Protein AF-A0A5A9NXR6-F1 (afdb_monomer)

Organism: NCBI:txid1572043

Sequence (103 aa):
MKTLTVLSVCALLSVCMSMNLSFGLDVDSKRFSGTPANHVLLKRDVAARLLRRRRAGANAADLSPQQLESLREVCEVNLGCEHMAESAGIIAAYTAYYGPIPY

Foldseek 3Di:
DVVVVVVVVVVVVVVVVVVCVVVVPPPPPDDDPDDPPPPPPDPPVVVVVVVVVVVPADDPVNDDPVLLVVLVVVQVVPPQLNVCCVPVNSSVSSCVPPNGRPD

InterPro domains:
  IPR000294 Gamma-carboxyglutamic acid-rich (GLA) domain [PS00011] (69-94)
  IPR000294 Gamma-carboxyglutamic acid-rich (GLA) domain [PS50998] (53-99)
  IPR035972 Gamma-carboxyglutamic acid-rich (GLA) domain superfamily [SSF57630] (66-100)
  IPR039176 Osteocalcin [PTHR14235] (6-103)
  IPR058704 Osteocalcin-like, C-terminal domain [PF25890] (67-102)

Mean predicted aligned error: 17.56 Å

Nearest PDB structures (foldseek):
  1vzm-assembly1_A  TM=9.939E-01  e=7.712E-04  Argyrosomus regius
  1vzm-assembly3_C  TM=1.005E+00  e=1.651E-03  Argyrosomus regius

pLDDT: mean 74.87, std 18.32, range [31.86, 96.44]

Radius of gyration: 20.39 Å; Cα contacts (8 Å, |Δi|>4): 45; chains: 1; bounding box: 37×36×60 Å

Structure (mmCIF, N/CA/C/O backbone):
data_AF-A0A5A9NXR6-F1
#
_entry.id   AF-A0A5A9NXR6-F1
#
loop_
_atom_site.group_PDB
_atom_site.id
_atom_site.type_symbol
_atom_site.label_atom_id
_atom_site.label_alt_id
_atom_site.label_comp_id
_atom_site.label_asym_id
_atom_site.label_entity_id
_atom_site.label_seq_id
_atom_site.pdbx_PDB_ins_code
_atom_site.Cartn_x
_atom_site.Cartn_y
_atom_site.Cartn_z
_atom_site.occupancy
_atom_site.B_iso_or_equiv
_atom_site.auth_seq_id
_atom_site.auth_comp_id
_atom_site.auth_asym_id
_atom_site.auth_atom_id
_atom_site.pdbx_PDB_model_num
ATOM 1 N N . MET A 1 1 ? 19.342 18.710 29.148 1.00 55.19 1 MET A N 1
ATOM 2 C CA . MET A 1 1 ? 18.250 17.924 28.520 1.00 55.19 1 MET A CA 1
ATOM 3 C C . MET A 1 1 ? 17.823 18.506 27.166 1.00 55.19 1 MET A C 1
ATOM 5 O O . MET A 1 1 ? 17.758 17.757 26.209 1.00 55.19 1 MET A O 1
ATOM 9 N N . LYS A 1 2 ? 17.599 19.826 27.044 1.00 63.53 2 LYS A N 1
ATOM 10 C CA . LYS A 1 2 ? 17.115 20.494 25.808 1.00 63.53 2 LYS A CA 1
ATOM 11 C C . LYS A 1 2 ? 18.130 20.546 24.649 1.00 63.53 2 LYS A C 1
ATOM 13 O O . LYS A 1 2 ? 17.751 20.687 23.497 1.00 63.53 2 LYS A O 1
ATOM 18 N N . THR A 1 3 ? 19.425 20.448 24.946 1.00 71.19 3 THR A N 1
ATOM 19 C CA . THR A 1 3 ? 20.498 20.444 23.936 1.00 71.19 3 THR A CA 1
ATOM 20 C C . THR A 1 3 ? 20.625 19.092 23.232 1.00 71.19 3 THR A C 1
ATOM 22 O O . THR A 1 3 ? 20.919 19.044 22.044 1.00 71.19 3 THR A O 1
ATOM 25 N N . LEU A 1 4 ? 20.329 17.995 23.936 1.00 71.88 4 LEU A N 1
ATOM 26 C CA . LEU A 1 4 ? 20.376 16.637 23.386 1.00 71.88 4 LEU A CA 1
ATOM 27 C C . LEU A 1 4 ? 19.254 16.397 22.368 1.00 71.88 4 LEU A C 1
ATOM 29 O O . LEU A 1 4 ? 19.475 15.752 21.348 1.00 71.88 4 LEU A O 1
ATOM 33 N N . THR A 1 5 ? 18.073 16.976 22.602 1.00 74.81 5 THR A N 1
ATOM 34 C CA . THR A 1 5 ? 16.941 16.888 21.669 1.00 74.81 5 THR A CA 1
ATOM 35 C C . THR A 1 5 ? 17.226 17.628 20.363 1.00 74.81 5 THR A C 1
ATOM 37 O O . THR A 1 5 ? 16.915 17.113 19.296 1.00 74.81 5 THR A O 1
ATOM 40 N N . VAL A 1 6 ? 17.881 18.794 20.424 1.00 79.06 6 VAL A N 1
ATOM 41 C CA . VAL A 1 6 ? 18.264 19.556 19.221 1.00 79.06 6 VAL A CA 1
ATOM 42 C C . VAL A 1 6 ? 19.299 18.792 18.393 1.00 79.06 6 VAL A C 1
ATOM 44 O O . VAL A 1 6 ? 19.146 18.690 17.180 1.00 79.06 6 VAL A O 1
ATOM 47 N N . LEU A 1 7 ? 20.310 18.197 19.037 1.00 78.12 7 LEU A N 1
ATOM 48 C CA . LEU A 1 7 ? 21.327 17.396 18.344 1.00 78.12 7 LEU A CA 1
ATOM 49 C C . LEU A 1 7 ? 20.730 16.142 17.686 1.00 78.12 7 LEU A C 1
ATOM 51 O O . LEU A 1 7 ? 21.085 15.822 16.554 1.00 78.12 7 LEU A O 1
ATOM 55 N N . SER A 1 8 ? 19.785 15.475 18.355 1.00 77.31 8 SER A N 1
ATOM 56 C CA . SER A 1 8 ? 19.082 14.306 17.812 1.00 77.31 8 SER A CA 1
ATOM 57 C C . SER A 1 8 ? 18.232 14.654 16.584 1.00 77.31 8 SER A C 1
ATOM 59 O O . SER A 1 8 ? 18.325 13.969 15.566 1.00 77.31 8 SER A O 1
ATOM 61 N N . VAL A 1 9 ? 17.468 15.752 16.630 1.00 82.81 9 VAL A N 1
ATOM 62 C CA . VAL A 1 9 ? 16.660 16.210 15.486 1.00 82.81 9 VAL A CA 1
ATOM 63 C C . VAL A 1 9 ? 17.548 16.627 14.308 1.00 82.81 9 VAL A C 1
ATOM 65 O O . VAL A 1 9 ? 17.253 16.278 13.166 1.00 82.81 9 VAL A O 1
ATOM 68 N N . CYS A 1 10 ? 18.670 17.308 14.567 1.00 74.62 10 CYS A N 1
ATOM 69 C CA . CYS A 1 10 ? 19.621 17.699 13.519 1.00 74.62 10 CYS A CA 1
ATOM 70 C C . CYS A 1 10 ? 20.260 16.480 12.828 1.00 74.62 10 CYS A C 1
ATOM 72 O O . CYS A 1 10 ? 20.404 16.462 11.605 1.00 74.62 10 CYS A O 1
ATOM 74 N N . ALA A 1 11 ? 20.600 15.440 13.596 1.00 81.56 11 ALA A N 1
ATOM 75 C CA . ALA A 1 11 ? 21.141 14.197 13.051 1.00 81.56 11 ALA A CA 1
ATOM 76 C C . ALA A 1 11 ? 20.120 13.467 12.160 1.00 81.56 11 ALA A C 1
ATOM 78 O O . ALA A 1 11 ? 20.471 13.035 11.063 1.00 81.56 11 ALA A O 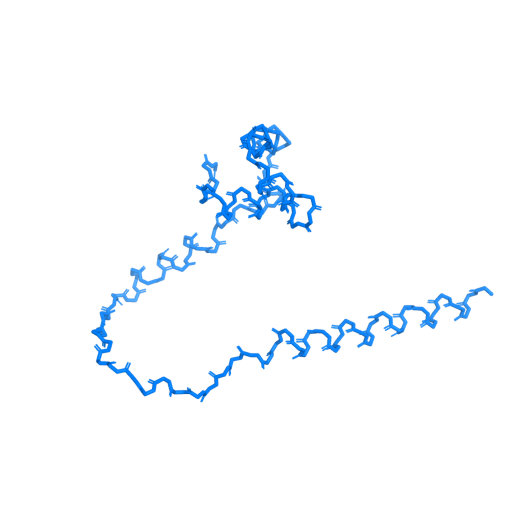1
ATOM 79 N N . LEU A 1 12 ? 18.852 13.394 12.584 1.00 77.25 12 LEU A N 1
ATOM 80 C CA . LEU A 1 12 ? 17.781 12.777 11.795 1.00 77.25 12 LEU A CA 1
ATOM 81 C C . LEU A 1 12 ? 17.546 13.520 10.472 1.00 77.25 12 LEU A C 1
ATOM 83 O O . LEU A 1 12 ? 17.462 12.882 9.428 1.00 77.25 12 LEU A O 1
ATOM 87 N N . LEU A 1 13 ? 17.514 14.858 10.482 1.00 76.12 13 LEU A N 1
ATOM 88 C CA . LEU A 1 13 ? 17.351 15.654 9.258 1.00 76.12 13 LEU A CA 1
ATOM 89 C C . LEU A 1 13 ? 18.515 15.461 8.270 1.00 76.12 13 LEU A C 1
ATOM 91 O O . LEU A 1 13 ? 18.281 15.358 7.066 1.00 76.12 13 LEU A O 1
ATOM 95 N N . SER A 1 14 ? 19.751 15.355 8.767 1.00 77.56 14 SER A N 1
ATOM 96 C CA . SER A 1 14 ? 20.940 15.101 7.939 1.00 77.56 14 SER A CA 1
ATOM 97 C C . SER A 1 14 ? 20.900 13.720 7.265 1.00 77.56 14 SER A C 1
ATOM 99 O O . SER A 1 14 ? 21.152 13.596 6.061 1.00 77.56 14 SER A O 1
ATOM 101 N N . VAL A 1 15 ? 20.491 12.680 8.001 1.00 76.88 15 VAL A N 1
ATOM 102 C CA . VAL A 1 15 ? 20.316 11.326 7.447 1.00 76.88 15 VAL A CA 1
ATOM 103 C C . VAL A 1 15 ? 19.163 11.292 6.439 1.00 76.88 15 VAL A C 1
ATOM 105 O O . VAL A 1 15 ? 19.329 10.747 5.349 1.00 76.88 15 VAL A O 1
ATOM 108 N N . CYS A 1 16 ? 18.032 11.942 6.733 1.00 68.69 16 CYS A N 1
ATOM 109 C CA . CYS A 1 16 ? 16.881 12.006 5.827 1.00 68.69 16 CYS A CA 1
ATOM 110 C C . CYS A 1 16 ? 17.209 12.686 4.490 1.00 68.69 16 CYS A C 1
ATOM 112 O O . CYS A 1 16 ? 16.763 12.216 3.445 1.00 68.69 16 CYS A O 1
ATOM 114 N N . MET A 1 17 ? 18.003 13.761 4.495 1.00 66.56 17 MET A N 1
ATOM 115 C CA . MET A 1 17 ? 18.436 14.421 3.256 1.00 66.56 17 MET A CA 1
ATOM 116 C C . MET A 1 17 ? 19.431 13.564 2.467 1.00 66.56 17 MET A C 1
ATOM 118 O O . MET A 1 17 ? 19.377 13.536 1.240 1.00 66.56 17 MET A O 1
ATOM 122 N N . SER A 1 18 ? 20.276 12.797 3.160 1.00 63.66 18 SER A N 1
ATOM 123 C CA . SER A 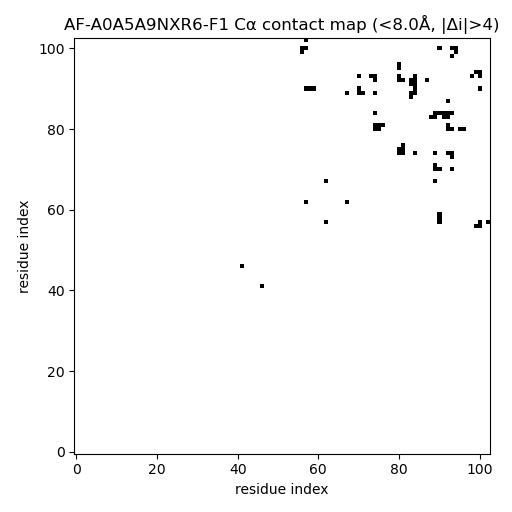1 18 ? 21.199 11.843 2.534 1.00 63.66 18 SER A CA 1
ATOM 124 C C . SER A 1 18 ? 20.454 10.674 1.873 1.00 63.66 18 SER A C 1
ATOM 126 O O . SER A 1 18 ? 20.787 10.286 0.758 1.00 63.66 18 SER A O 1
ATOM 128 N N . MET A 1 19 ? 19.394 10.153 2.505 1.00 61.00 19 MET A N 1
ATOM 129 C CA . MET A 1 19 ? 18.557 9.092 1.928 1.00 61.00 19 MET A CA 1
ATOM 130 C C . MET A 1 19 ? 17.660 9.595 0.789 1.00 61.00 19 MET A C 1
ATOM 132 O O . MET A 1 19 ? 17.456 8.860 -0.169 1.00 61.00 19 MET A O 1
ATOM 136 N N . ASN A 1 20 ? 17.177 10.843 0.835 1.00 57.16 20 ASN A N 1
ATOM 137 C CA . ASN A 1 20 ? 16.466 11.458 -0.296 1.00 57.16 20 A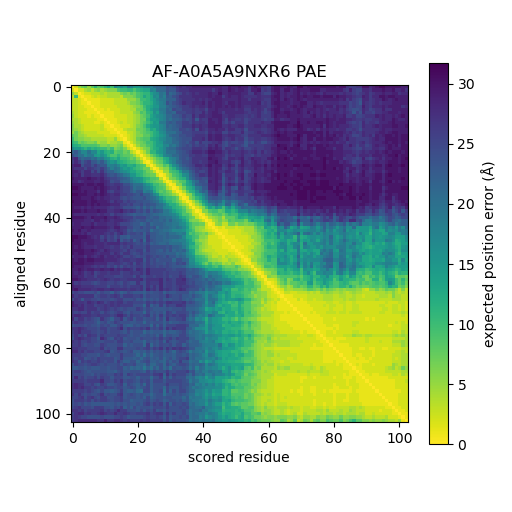SN A CA 1
ATOM 138 C C . ASN A 1 20 ? 17.387 11.698 -1.504 1.00 57.16 20 ASN A C 1
ATOM 140 O O . ASN A 1 20 ? 16.922 11.646 -2.639 1.00 57.16 20 ASN A O 1
ATOM 144 N N . LEU A 1 21 ? 18.690 11.916 -1.283 1.00 47.78 21 LEU A N 1
ATOM 145 C CA . LEU A 1 21 ? 19.677 11.980 -2.364 1.00 47.78 21 LEU A CA 1
ATOM 146 C C . LEU A 1 21 ? 20.009 10.580 -2.915 1.00 47.78 21 LEU A C 1
ATOM 148 O O . LEU A 1 21 ? 20.157 10.431 -4.125 1.00 47.78 21 LEU A O 1
ATOM 152 N N . SER A 1 22 ? 20.034 9.549 -2.061 1.00 51.88 22 SER A N 1
ATOM 153 C CA . SER A 1 22 ? 20.206 8.147 -2.480 1.00 51.88 22 SER A CA 1
ATOM 154 C C . SER A 1 22 ? 18.954 7.523 -3.114 1.00 51.88 22 SER A C 1
ATOM 156 O O . SER A 1 22 ? 19.078 6.579 -3.882 1.00 51.88 22 SER A O 1
ATOM 158 N N . PHE A 1 23 ? 17.752 8.037 -2.831 1.00 44.59 23 PHE A N 1
ATOM 159 C CA . PHE A 1 23 ? 16.492 7.607 -3.465 1.00 44.59 23 PHE A CA 1
ATOM 160 C C . PHE A 1 23 ? 16.063 8.535 -4.621 1.00 44.59 23 PHE A C 1
ATOM 162 O O . PHE A 1 23 ? 15.107 8.247 -5.339 1.00 44.59 23 PHE A O 1
ATOM 169 N N . GLY A 1 24 ? 16.770 9.655 -4.809 1.00 50.03 24 GLY A N 1
ATOM 170 C CA . GLY A 1 24 ? 16.461 10.704 -5.784 1.00 50.03 24 GLY A CA 1
ATOM 171 C C . GLY A 1 24 ? 17.405 10.787 -6.986 1.00 50.03 24 GLY A C 1
ATOM 172 O O . GLY A 1 24 ? 17.181 11.632 -7.850 1.00 50.03 24 GLY A O 1
ATOM 173 N N . LEU A 1 25 ? 18.433 9.936 -7.077 1.00 44.50 25 LEU A N 1
ATOM 174 C CA . LEU A 1 25 ? 19.385 9.904 -8.197 1.00 44.50 25 LEU A CA 1
ATOM 175 C C . LEU A 1 25 ? 19.659 8.477 -8.698 1.00 44.50 25 LEU A C 1
ATOM 177 O O . LEU A 1 25 ? 20.801 8.099 -8.911 1.00 44.50 25 LEU A O 1
ATOM 181 N N . ASP A 1 26 ? 18.604 7.710 -8.956 1.00 40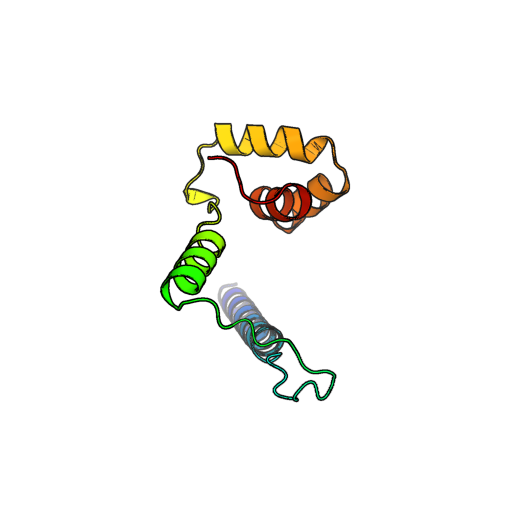.19 26 ASP A N 1
ATOM 182 C CA . ASP A 1 26 ? 18.657 6.589 -9.906 1.00 40.19 26 ASP A CA 1
ATOM 183 C C . ASP A 1 26 ? 17.601 6.810 -11.002 1.00 40.19 26 ASP A C 1
ATOM 185 O O . ASP A 1 26 ? 16.688 6.027 -11.247 1.00 40.19 26 ASP A O 1
ATOM 189 N N . VAL A 1 27 ? 17.710 7.961 -11.672 1.00 49.31 27 VAL A N 1
ATOM 190 C CA . VAL A 1 27 ? 17.353 8.045 -13.091 1.00 49.31 27 VAL A CA 1
ATOM 191 C C . VAL A 1 27 ? 18.665 7.866 -13.843 1.00 49.31 27 VAL A C 1
ATOM 193 O O . VAL A 1 27 ? 19.273 8.835 -14.308 1.00 49.31 27 VAL A O 1
ATOM 196 N N . ASP A 1 28 ? 19.129 6.614 -13.906 1.00 35.88 28 ASP A N 1
ATOM 197 C CA . ASP A 1 28 ? 20.186 6.211 -14.825 1.00 35.88 28 ASP A CA 1
ATOM 198 C C . ASP A 1 28 ? 19.793 6.682 -16.231 1.00 35.88 28 ASP A C 1
ATOM 200 O O . ASP A 1 28 ? 18.840 6.224 -16.864 1.00 35.88 28 ASP A O 1
ATOM 204 N N . SER A 1 29 ? 20.517 7.697 -16.687 1.00 49.41 29 SER A N 1
ATOM 205 C CA . SER A 1 29 ? 20.408 8.258 -18.025 1.00 49.41 29 SER A CA 1
ATOM 206 C C . SER A 1 29 ? 21.378 7.556 -18.976 1.00 49.41 29 SER A C 1
ATOM 208 O O . SER A 1 29 ? 21.952 8.198 -19.859 1.00 49.41 29 SER A O 1
ATOM 210 N N . LYS A 1 30 ? 21.569 6.235 -18.848 1.00 36.31 30 LYS A N 1
ATOM 211 C CA . LYS A 1 30 ? 22.378 5.446 -19.777 1.00 36.31 30 LYS A CA 1
ATOM 212 C C . LYS A 1 30 ? 21.508 4.471 -20.555 1.00 36.31 30 LYS A C 1
ATOM 214 O O . LYS A 1 30 ? 21.484 3.267 -20.356 1.00 36.31 30 LYS A O 1
ATOM 219 N N . ARG A 1 31 ? 20.826 5.074 -21.532 1.00 45.44 31 ARG A N 1
ATOM 220 C CA . ARG A 1 31 ? 20.519 4.534 -22.863 1.00 45.44 31 ARG A CA 1
ATOM 221 C C . ARG A 1 31 ? 20.668 3.013 -22.974 1.00 45.44 31 ARG A C 1
ATOM 223 O O . ARG A 1 31 ? 21.731 2.515 -23.333 1.00 45.44 31 ARG A O 1
ATOM 230 N N . PHE A 1 32 ? 19.559 2.307 -22.764 1.00 31.86 32 PHE A N 1
ATOM 231 C CA . PHE A 1 32 ? 19.391 0.927 -23.201 1.00 31.86 32 PHE A CA 1
ATOM 232 C C . PHE A 1 32 ? 19.562 0.869 -24.727 1.00 31.86 32 PHE A C 1
ATOM 234 O O . PHE A 1 32 ? 18.639 1.129 -25.500 1.00 31.86 32 PHE A O 1
ATOM 241 N N . SER A 1 33 ? 20.785 0.599 -25.178 1.00 48.25 33 SER A N 1
ATOM 242 C CA . SER A 1 33 ? 21.051 0.139 -26.534 1.00 48.25 33 SER A CA 1
ATOM 243 C C . SER A 1 33 ? 20.718 -1.348 -26.580 1.00 48.25 33 SER A C 1
ATOM 245 O O . SER A 1 33 ? 21.563 -2.192 -26.291 1.00 48.25 33 SER A O 1
ATOM 247 N N . GLY A 1 34 ? 19.469 -1.664 -26.904 1.00 41.22 34 GLY A N 1
ATOM 248 C CA . GLY A 1 34 ? 19.027 -3.042 -27.036 1.00 41.22 34 GLY A CA 1
ATOM 249 C C . GLY A 1 34 ? 17.617 -3.134 -27.592 1.00 41.22 34 GLY A C 1
ATOM 250 O O . GLY A 1 34 ? 16.654 -2.977 -26.863 1.00 41.22 34 GLY A O 1
ATOM 251 N N . THR A 1 35 ? 17.513 -3.480 -28.873 1.00 41.28 35 THR A N 1
ATOM 252 C CA . THR A 1 35 ? 16.305 -3.935 -29.591 1.00 41.28 35 THR A CA 1
ATOM 253 C C . THR A 1 35 ? 15.256 -2.867 -29.945 1.00 41.28 35 THR A C 1
ATOM 255 O O . THR A 1 35 ? 15.000 -1.957 -29.158 1.00 41.28 35 THR A O 1
ATOM 258 N N . PRO A 1 36 ? 14.655 -2.930 -31.154 1.00 40.50 36 PRO A N 1
ATOM 259 C CA . PRO A 1 36 ? 13.644 -1.973 -31.583 1.00 40.50 36 PRO A CA 1
ATOM 260 C C . PRO A 1 36 ? 12.398 -2.169 -30.721 1.00 40.50 36 PRO A C 1
ATOM 262 O O . PRO A 1 36 ? 11.544 -3.006 -31.011 1.00 40.50 36 PRO A O 1
ATOM 265 N N . ALA A 1 37 ? 12.296 -1.401 -29.637 1.00 45.19 37 ALA A N 1
ATOM 266 C CA . ALA A 1 37 ? 11.030 -1.212 -28.963 1.00 45.19 37 ALA A CA 1
ATOM 267 C C . ALA A 1 37 ? 10.072 -0.685 -30.031 1.00 45.19 37 ALA A C 1
ATOM 269 O O . ALA A 1 37 ? 10.262 0.413 -30.552 1.00 45.19 37 ALA A O 1
ATOM 270 N N . ASN A 1 38 ? 9.083 -1.498 -30.406 1.00 52.50 38 ASN A N 1
ATOM 271 C CA . ASN A 1 38 ? 7.938 -1.027 -31.164 1.00 52.50 38 ASN A CA 1
ATOM 272 C C . ASN A 1 38 ? 7.399 0.179 -30.396 1.00 52.50 38 ASN A C 1
ATOM 274 O O . ASN A 1 38 ? 6.793 0.022 -29.336 1.00 52.50 38 ASN A O 1
ATOM 278 N N . HIS A 1 39 ? 7.706 1.386 -30.871 1.00 52.47 39 HIS A N 1
ATOM 279 C CA . HIS A 1 39 ? 7.257 2.619 -30.252 1.00 52.47 39 HIS A CA 1
ATOM 280 C C . HIS A 1 39 ? 5.757 2.719 -30.515 1.00 52.47 39 HIS A C 1
ATOM 282 O O . HIS A 1 39 ? 5.309 3.365 -31.460 1.00 52.47 39 HIS A O 1
ATOM 288 N N . VAL A 1 40 ? 4.967 2.023 -29.697 1.00 67.38 40 VAL A N 1
ATOM 289 C CA . VAL A 1 40 ? 3.516 2.149 -29.683 1.00 67.38 40 VAL A CA 1
ATOM 290 C C . VAL A 1 40 ? 3.224 3.511 -29.069 1.00 67.38 40 VAL A C 1
ATOM 292 O O . VAL A 1 40 ? 3.109 3.672 -27.855 1.00 67.38 40 VAL A O 1
ATOM 295 N N . LEU A 1 41 ? 3.173 4.524 -29.930 1.00 66.31 41 LEU A N 1
ATOM 296 C CA . LEU A 1 41 ? 2.747 5.867 -29.575 1.00 66.31 41 LEU A CA 1
ATOM 297 C C . LEU A 1 41 ? 1.251 5.815 -29.259 1.00 66.31 41 LEU A C 1
ATOM 299 O O . LEU A 1 41 ? 0.391 5.962 -30.125 1.00 66.31 41 LEU A O 1
ATOM 303 N N . LEU A 1 42 ? 0.935 5.568 -27.990 1.00 72.50 42 LEU A N 1
ATOM 304 C CA . LEU A 1 42 ? -0.415 5.732 -27.475 1.00 72.50 42 LEU A CA 1
ATOM 305 C C . LEU A 1 42 ? -0.797 7.207 -27.607 1.00 72.50 42 LEU A C 1
ATOM 307 O O . LEU A 1 42 ? -0.013 8.099 -27.271 1.00 72.50 42 LEU A O 1
ATOM 311 N N . LYS A 1 43 ? -2.020 7.479 -28.071 1.00 82.12 43 LYS A N 1
ATOM 312 C CA . LYS A 1 43 ? -2.556 8.845 -28.093 1.00 82.12 43 LYS A CA 1
ATOM 313 C C . LYS A 1 43 ? -2.384 9.493 -26.719 1.00 82.12 43 LYS A C 1
ATOM 315 O O . LYS A 1 43 ? -2.631 8.853 -25.694 1.00 82.12 43 LYS A O 1
ATOM 320 N N . ARG A 1 44 ? -2.016 10.779 -26.712 1.00 81.94 44 ARG A N 1
ATOM 321 C CA . ARG A 1 44 ? -1.783 11.574 -25.495 1.00 81.94 44 ARG A CA 1
ATOM 322 C C . ARG A 1 44 ? -2.927 11.439 -24.486 1.00 81.94 44 ARG A C 1
ATOM 324 O O . ARG A 1 44 ? -2.667 11.305 -23.297 1.00 81.94 44 ARG A O 1
ATOM 331 N N . ASP A 1 45 ? -4.171 11.382 -24.958 1.00 83.06 45 ASP A N 1
ATOM 332 C CA . ASP A 1 45 ? -5.355 11.233 -24.103 1.00 83.06 45 ASP A CA 1
ATOM 333 C C . ASP A 1 45 ? -5.461 9.851 -23.451 1.00 83.06 45 ASP A C 1
ATOM 335 O O . ASP A 1 45 ? -5.903 9.737 -22.310 1.00 83.06 45 ASP A O 1
ATOM 339 N N . VAL A 1 46 ? -5.042 8.795 -24.152 1.00 83.12 46 VAL A N 1
ATOM 340 C CA . VAL A 1 46 ? -5.027 7.423 -23.626 1.00 83.12 46 VAL A CA 1
ATOM 341 C C . VAL A 1 46 ? -3.915 7.286 -22.592 1.00 83.12 46 VAL A C 1
ATOM 343 O O . VAL A 1 46 ? -4.168 6.824 -21.481 1.00 83.12 46 VAL A O 1
ATOM 346 N N . ALA A 1 47 ? -2.715 7.784 -22.903 1.00 80.44 47 ALA A N 1
ATOM 347 C CA . ALA A 1 47 ? -1.606 7.826 -21.955 1.00 80.44 47 ALA A CA 1
ATOM 348 C C . ALA A 1 47 ? -1.965 8.643 -20.699 1.00 80.44 47 ALA A C 1
ATOM 350 O O . ALA A 1 47 ? -1.745 8.189 -19.579 1.00 80.44 47 ALA A O 1
ATOM 351 N N . ALA A 1 48 ? -2.604 9.807 -20.863 1.00 78.19 48 ALA A N 1
ATOM 352 C CA . ALA A 1 48 ? -3.051 10.636 -19.747 1.00 78.19 48 ALA A CA 1
ATOM 353 C C . ALA A 1 48 ? -4.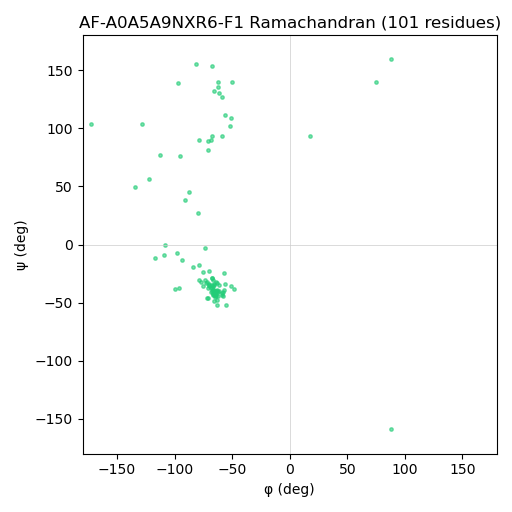097 9.929 -18.871 1.00 78.19 48 ALA A C 1
ATOM 355 O O . ALA A 1 48 ? -4.023 10.015 -17.646 1.00 78.19 48 ALA A O 1
ATOM 356 N N . ARG A 1 49 ? -5.049 9.197 -19.468 1.00 76.62 49 ARG A N 1
ATOM 357 C CA . ARG A 1 49 ? -6.033 8.405 -18.711 1.00 76.62 49 ARG A CA 1
ATOM 358 C C . ARG A 1 49 ? -5.375 7.272 -17.927 1.00 76.62 49 ARG A C 1
ATOM 360 O O . ARG A 1 49 ? -5.726 7.074 -16.769 1.00 76.62 49 ARG A O 1
ATOM 367 N N . LEU A 1 50 ? -4.409 6.569 -18.516 1.00 72.06 50 LEU A N 1
ATOM 368 C CA . LEU A 1 50 ? -3.683 5.491 -17.839 1.00 72.06 50 LEU A CA 1
ATOM 369 C C . LEU A 1 50 ? -2.827 6.017 -16.682 1.00 72.06 50 LEU A C 1
ATOM 371 O O . LEU A 1 50 ? -2.841 5.441 -15.598 1.00 72.06 50 LEU A O 1
ATOM 375 N N . LEU A 1 51 ? -2.146 7.150 -16.869 1.00 74.19 51 LEU A N 1
ATOM 376 C CA . LEU A 1 51 ? -1.356 7.780 -15.809 1.00 74.19 51 LEU A CA 1
ATOM 377 C C . LEU A 1 51 ? -2.230 8.321 -14.670 1.00 74.19 51 LEU A C 1
ATOM 379 O O . LEU A 1 51 ? -1.845 8.205 -13.510 1.00 74.19 51 LEU A O 1
ATOM 383 N N . ARG A 1 52 ? -3.413 8.875 -14.972 1.00 69.75 52 ARG A N 1
ATOM 384 C CA . ARG A 1 52 ? -4.380 9.294 -13.942 1.00 69.75 52 ARG A CA 1
ATOM 385 C C . ARG A 1 52 ? -4.943 8.103 -13.175 1.00 69.75 52 ARG A C 1
ATOM 387 O O . ARG A 1 52 ? -4.976 8.162 -11.956 1.00 69.75 52 ARG A O 1
ATOM 394 N N . ARG A 1 53 ? -5.295 7.010 -13.863 1.00 63.44 53 ARG A N 1
ATOM 395 C CA . ARG A 1 53 ? -5.696 5.754 -13.206 1.00 63.44 53 ARG A CA 1
ATOM 396 C C . ARG A 1 53 ? -4.594 5.205 -12.303 1.00 63.44 53 ARG A C 1
ATOM 398 O O . ARG A 1 53 ? -4.883 4.808 -11.188 1.00 63.44 53 ARG A O 1
ATOM 405 N N . ARG A 1 54 ? -3.334 5.251 -12.746 1.00 64.56 54 ARG A N 1
ATOM 406 C CA . ARG A 1 54 ? -2.186 4.821 -11.932 1.00 64.56 54 ARG A CA 1
ATOM 407 C C . ARG A 1 54 ? -1.983 5.682 -10.681 1.00 64.56 54 ARG A C 1
ATOM 409 O O . ARG A 1 54 ? -1.508 5.173 -9.677 1.00 64.56 54 ARG A O 1
ATOM 416 N N . ARG A 1 55 ? -2.306 6.977 -10.745 1.00 58.69 55 ARG A N 1
ATOM 417 C CA . ARG A 1 55 ? -2.197 7.901 -9.602 1.00 58.69 55 ARG A CA 1
ATOM 418 C C . ARG A 1 55 ? -3.410 7.876 -8.678 1.00 58.69 55 ARG A C 1
ATOM 420 O O . ARG A 1 55 ? -3.279 8.303 -7.544 1.00 58.69 55 ARG A O 1
ATOM 427 N N . ALA A 1 56 ? -4.554 7.383 -9.143 1.00 58.81 56 ALA A N 1
ATOM 428 C CA . ALA A 1 56 ? -5.776 7.247 -8.353 1.00 58.81 56 ALA A CA 1
ATOM 429 C C . ALA A 1 56 ? -5.763 6.007 -7.437 1.00 58.81 56 ALA A C 1
ATOM 431 O O . ALA A 1 56 ? -6.817 5.451 -7.149 1.00 58.81 56 ALA A O 1
ATOM 432 N N . GLY A 1 57 ? -4.584 5.538 -7.014 1.00 61.06 57 GLY A N 1
ATOM 433 C CA . GLY A 1 57 ? -4.510 4.552 -5.940 1.00 61.06 57 GLY A CA 1
ATOM 434 C C . GLY A 1 57 ? -5.102 5.167 -4.675 1.00 61.06 57 GLY A C 1
ATOM 435 O O . GLY A 1 57 ? -4.767 6.303 -4.346 1.00 61.06 57 GLY A O 1
ATOM 436 N N . ALA A 1 58 ? -6.011 4.450 -4.014 1.00 64.25 58 ALA A N 1
ATOM 437 C CA . ALA A 1 58 ? -6.647 4.933 -2.796 1.00 64.25 58 ALA A CA 1
ATOM 438 C C . ALA A 1 58 ? -5.579 5.222 -1.734 1.00 64.25 58 ALA A C 1
ATOM 440 O O . ALA A 1 58 ? -4.746 4.362 -1.440 1.00 64.25 58 ALA A O 1
ATOM 441 N N . ASN A 1 59 ? -5.582 6.431 -1.171 1.00 65.19 59 ASN A N 1
ATOM 442 C CA . ASN A 1 59 ? -4.725 6.738 -0.033 1.00 65.19 59 ASN A CA 1
ATOM 443 C C . ASN A 1 59 ? -5.391 6.229 1.247 1.00 65.19 59 ASN A C 1
ATOM 445 O O . ASN A 1 59 ? -6.615 6.148 1.332 1.00 65.19 59 ASN A O 1
ATOM 449 N N . ALA A 1 60 ? -4.598 5.960 2.285 1.00 63.94 60 ALA A N 1
ATOM 450 C CA . ALA A 1 60 ? -5.128 5.536 3.586 1.00 63.94 60 ALA A CA 1
ATOM 451 C C . ALA A 1 60 ? 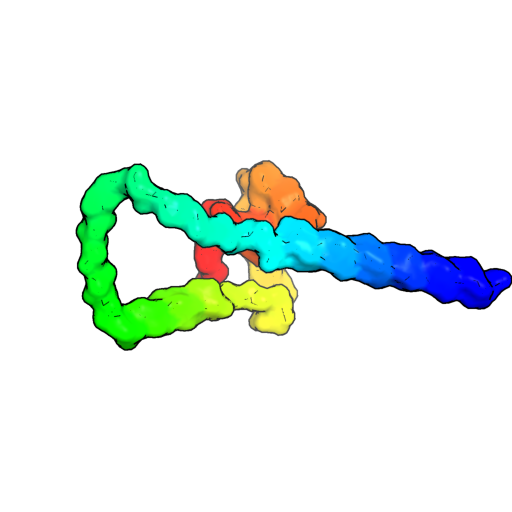-6.126 6.523 4.204 1.00 63.94 60 ALA A C 1
ATOM 453 O O . ALA A 1 60 ? -6.976 6.109 4.980 1.00 63.94 60 ALA A O 1
ATOM 454 N N . ALA A 1 61 ? -6.044 7.804 3.837 1.00 66.62 61 ALA A N 1
ATOM 455 C CA . ALA A 1 61 ? -6.952 8.846 4.303 1.00 66.62 61 ALA A CA 1
ATOM 456 C C . ALA A 1 61 ? -8.320 8.854 3.592 1.00 66.62 61 ALA A C 1
ATOM 458 O O . ALA A 1 61 ? -9.257 9.452 4.114 1.00 66.62 61 ALA A O 1
ATOM 459 N N . ASP A 1 62 ? -8.436 8.210 2.428 1.00 79.62 62 ASP A N 1
ATOM 460 C CA . ASP A 1 62 ? -9.653 8.233 1.605 1.00 79.62 62 ASP A CA 1
ATOM 461 C C . ASP A 1 62 ? -10.581 7.037 1.897 1.00 79.62 62 ASP A C 1
ATOM 463 O O . ASP A 1 62 ? -11.741 7.036 1.488 1.00 79.62 62 ASP A O 1
ATOM 467 N N . LEU A 1 63 ? -10.081 6.016 2.605 1.00 84.50 63 LEU A N 1
ATOM 468 C CA . LEU A 1 63 ? -10.812 4.786 2.910 1.00 84.50 63 LEU A CA 1
ATOM 469 C C . LEU A 1 63 ? -11.446 4.841 4.302 1.00 84.50 63 LEU A C 1
ATOM 471 O O . LEU A 1 63 ? -10.834 5.279 5.276 1.00 84.50 63 LEU A O 1
ATOM 475 N N . SER A 1 64 ? -12.676 4.339 4.406 1.00 90.94 64 SER A N 1
ATOM 476 C CA . SER A 1 64 ? -13.340 4.136 5.690 1.00 90.94 64 SER A CA 1
ATOM 477 C C . SER A 1 64 ? -12.631 3.031 6.495 1.00 90.94 64 SER A C 1
ATOM 479 O O . SER A 1 64 ? -12.026 2.125 5.911 1.00 90.94 64 SER A O 1
ATOM 481 N N . PRO A 1 65 ? -12.714 3.044 7.838 1.00 89.94 65 PRO A N 1
ATOM 482 C CA . PRO A 1 65 ? -12.108 1.996 8.667 1.00 89.94 65 PRO A CA 1
ATOM 483 C C . PRO A 1 65 ? -12.613 0.592 8.300 1.00 89.94 65 PRO A C 1
ATOM 485 O O . PRO A 1 65 ? -11.836 -0.356 8.270 1.00 89.94 65 PRO A O 1
ATOM 488 N N . GLN A 1 66 ? -13.882 0.483 7.902 1.00 93.00 66 GLN A N 1
ATOM 489 C CA . GLN A 1 66 ? -14.493 -0.768 7.452 1.00 93.00 66 GLN A CA 1
ATOM 490 C C . GLN A 1 66 ? -13.891 -1.287 6.140 1.00 93.00 66 GLN A C 1
ATOM 492 O O . GLN A 1 66 ? -13.722 -2.491 5.957 1.00 93.00 66 GLN A O 1
ATOM 497 N N . GLN A 1 67 ? -13.525 -0.389 5.222 1.00 92.44 67 GLN A N 1
ATOM 498 C CA . GLN A 1 67 ? -12.836 -0.772 3.989 1.00 92.44 67 GLN A CA 1
ATOM 499 C C . GLN A 1 67 ? -11.417 -1.270 4.277 1.00 92.44 67 GLN A C 1
ATOM 501 O O . GLN A 1 67 ? -10.967 -2.224 3.647 1.00 92.44 67 GLN A O 1
ATOM 506 N N . LEU A 1 68 ? -10.722 -0.667 5.246 1.00 91.31 68 LEU A N 1
ATOM 507 C CA . LEU A 1 68 ? -9.390 -1.115 5.659 1.00 91.31 68 LEU A CA 1
ATOM 508 C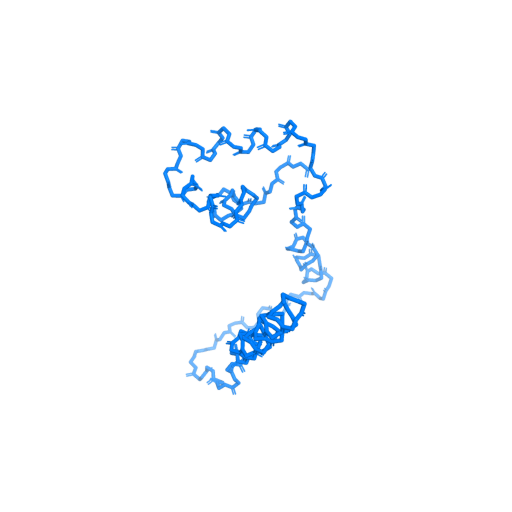 C . LEU A 1 68 ? -9.423 -2.495 6.327 1.00 91.31 68 LEU A C 1
ATOM 510 O O . LEU A 1 68 ? -8.532 -3.303 6.068 1.00 91.31 68 LEU A O 1
ATOM 514 N N . GLU A 1 69 ? -10.445 -2.785 7.134 1.00 93.19 69 GLU A N 1
ATOM 515 C CA . GLU A 1 69 ? -10.660 -4.116 7.720 1.00 93.19 69 GLU A CA 1
ATOM 516 C C . GLU A 1 69 ? -10.928 -5.170 6.645 1.00 93.19 69 GLU A C 1
ATOM 518 O O . GLU A 1 69 ? -10.272 -6.209 6.643 1.00 93.19 69 GLU A O 1
ATOM 523 N N . SER A 1 70 ? -11.773 -4.860 5.656 1.00 92.25 70 SER A N 1
ATOM 524 C CA . SER A 1 70 ? -12.004 -5.754 4.515 1.00 92.25 70 SER A CA 1
ATOM 525 C C . SER A 1 70 ? -10.716 -6.070 3.738 1.00 92.25 70 SER A C 1
ATOM 527 O O . SER A 1 70 ? -10.488 -7.218 3.359 1.00 92.25 70 SER A O 1
ATOM 529 N N . LEU A 1 71 ? -9.836 -5.084 3.519 1.00 93.81 71 LEU A N 1
ATOM 530 C CA . LEU A 1 71 ? -8.536 -5.325 2.875 1.00 93.81 71 LEU A CA 1
ATOM 531 C C . LEU A 1 71 ? -7.609 -6.176 3.755 1.00 93.81 71 LEU A C 1
ATOM 533 O O . LEU A 1 71 ? -6.844 -6.985 3.229 1.00 93.81 71 LEU A O 1
ATOM 537 N N . ARG A 1 72 ? -7.684 -6.005 5.081 1.00 93.94 72 ARG A N 1
ATOM 538 C CA . ARG A 1 72 ? -6.925 -6.787 6.066 1.00 93.94 72 ARG A CA 1
ATOM 539 C C . ARG A 1 72 ? -7.294 -8.263 6.032 1.00 93.94 72 ARG A C 1
ATOM 541 O O . ARG A 1 72 ? -6.385 -9.075 5.911 1.00 93.94 72 ARG A O 1
ATOM 548 N N . GLU A 1 73 ? -8.581 -8.59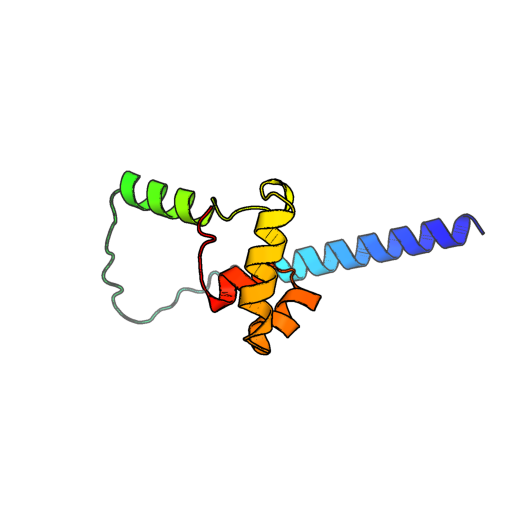3 6.029 1.00 95.12 73 GLU A N 1
ATOM 549 C CA . GLU A 1 73 ? -9.057 -9.984 5.953 1.00 95.12 73 GLU A CA 1
ATOM 550 C C . GLU A 1 73 ? -8.530 -10.708 4.699 1.00 95.12 73 GLU A C 1
ATOM 552 O O . GLU A 1 73 ? -8.117 -11.866 4.755 1.00 95.12 73 GLU A O 1
ATOM 557 N N . VAL A 1 74 ? -8.472 -10.015 3.556 1.00 95.31 74 VAL A N 1
ATOM 558 C CA . VAL A 1 74 ? -7.937 -10.583 2.303 1.00 95.31 74 VAL A CA 1
ATOM 559 C C . VAL A 1 74 ? -6.408 -10.715 2.328 1.00 95.31 74 VAL A C 1
ATOM 561 O O . VAL A 1 74 ? -5.831 -11.594 1.682 1.00 95.31 74 VAL A O 1
ATOM 564 N N . CYS A 1 75 ? -5.722 -9.830 3.043 1.00 95.88 75 CYS A N 1
ATOM 565 C CA . CYS A 1 75 ? -4.268 -9.854 3.154 1.00 95.88 75 CYS A CA 1
ATOM 566 C C . CYS A 1 75 ? -3.783 -10.915 4.156 1.00 95.88 75 CYS A C 1
ATOM 568 O O . CYS A 1 75 ? -2.737 -11.514 3.934 1.00 95.88 75 CYS A O 1
ATOM 570 N N . GLU A 1 76 ? -4.570 -11.209 5.193 1.00 95.62 76 GLU A N 1
ATOM 571 C CA . GLU A 1 76 ? -4.264 -12.196 6.240 1.00 95.62 76 GLU A CA 1
ATOM 572 C C . GLU A 1 76 ? -4.145 -13.630 5.698 1.00 95.62 76 GLU A C 1
ATOM 574 O O . GLU A 1 76 ? -3.304 -14.405 6.140 1.00 95.62 76 GLU A O 1
ATOM 579 N N . VAL A 1 77 ? -4.908 -13.985 4.658 1.00 96.00 77 VAL A N 1
ATOM 580 C CA . VAL A 1 77 ? -4.801 -15.313 4.019 1.00 96.00 77 VAL A CA 1
ATOM 581 C C . VAL A 1 77 ? -3.537 -15.490 3.162 1.00 96.00 77 VAL A C 1
ATOM 583 O O . VAL A 1 77 ? -3.305 -16.568 2.613 1.00 96.00 77 VAL A O 1
ATOM 586 N N . ASN A 1 78 ? -2.710 -14.450 3.024 1.00 95.06 78 ASN A N 1
ATOM 587 C CA . ASN A 1 78 ? -1.473 -14.471 2.255 1.00 95.06 78 ASN A CA 1
ATOM 588 C C . ASN A 1 78 ? -0.312 -13.950 3.111 1.00 95.06 78 ASN A C 1
ATOM 590 O O . ASN A 1 78 ? -0.133 -12.741 3.234 1.00 95.06 78 ASN A O 1
ATOM 594 N N . LEU A 1 79 ? 0.542 -14.859 3.600 1.00 95.19 79 LEU A N 1
ATOM 595 C CA . LEU A 1 79 ? 1.707 -14.521 4.435 1.00 95.19 79 LEU A CA 1
ATOM 596 C C . LEU A 1 79 ? 2.599 -13.418 3.841 1.00 95.19 79 LEU A C 1
ATOM 598 O O . LEU A 1 79 ? 3.168 -12.612 4.573 1.00 95.19 79 LEU A O 1
ATOM 602 N N . GLY A 1 80 ? 2.755 -13.382 2.514 1.00 95.88 80 GLY A N 1
ATOM 603 C CA . GLY A 1 80 ? 3.550 -12.345 1.860 1.00 95.88 80 GLY A CA 1
ATOM 604 C C . GLY A 1 80 ? 2.887 -10.972 1.955 1.00 95.88 80 GLY A C 1
ATOM 605 O O . GLY A 1 80 ? 3.555 -9.972 2.219 1.00 95.88 80 GLY A O 1
ATOM 606 N N . CYS A 1 81 ? 1.565 -10.934 1.780 1.00 96.38 81 CYS A N 1
ATOM 607 C CA . CYS A 1 81 ? 0.778 -9.721 1.957 1.00 96.38 81 CYS A CA 1
ATOM 608 C C . CYS A 1 81 ? 0.804 -9.275 3.418 1.00 96.38 81 CYS A C 1
ATOM 610 O O . CYS A 1 81 ? 1.115 -8.118 3.683 1.00 96.38 81 CYS A O 1
ATOM 612 N N . GLU A 1 82 ? 0.551 -10.188 4.355 1.00 96.12 82 GLU A N 1
ATOM 613 C CA . GLU A 1 82 ? 0.554 -9.919 5.793 1.00 96.12 82 GLU A CA 1
ATOM 614 C C . GLU A 1 82 ? 1.883 -9.299 6.251 1.00 96.12 82 GLU A C 1
ATOM 616 O O . GLU A 1 82 ? 1.901 -8.204 6.815 1.00 96.12 82 GLU A O 1
ATOM 621 N N . HIS A 1 83 ? 3.014 -9.922 5.908 1.00 96.44 83 HIS A N 1
ATOM 622 C CA . HIS A 1 83 ? 4.333 -9.426 6.303 1.00 96.44 83 HIS A CA 1
ATOM 623 C C . HIS A 1 83 ? 4.680 -8.070 5.662 1.00 96.44 83 HIS A C 1
ATOM 625 O O . HIS A 1 83 ? 5.317 -7.201 6.265 1.00 96.44 83 HIS A O 1
ATOM 631 N N . MET A 1 84 ? 4.229 -7.843 4.427 1.00 93.81 84 MET A N 1
ATOM 632 C CA . MET A 1 84 ? 4.384 -6.547 3.769 1.00 93.81 84 MET A CA 1
ATOM 633 C C . MET A 1 84 ? 3.460 -5.485 4.377 1.00 93.81 84 MET A C 1
ATOM 635 O O . MET A 1 84 ? 3.835 -4.316 4.441 1.00 93.81 84 MET A O 1
ATOM 639 N N . ALA A 1 85 ? 2.276 -5.864 4.859 1.00 93.75 85 ALA A N 1
ATOM 640 C CA . ALA A 1 85 ? 1.335 -4.943 5.483 1.00 93.75 85 ALA A CA 1
ATOM 641 C C . ALA A 1 85 ? 1.875 -4.379 6.804 1.00 93.75 85 ALA A C 1
ATOM 643 O O . ALA A 1 85 ? 1.586 -3.226 7.122 1.00 93.75 85 ALA A O 1
ATOM 644 N N . GLU A 1 86 ? 2.697 -5.137 7.535 1.00 92.69 86 GLU A N 1
ATOM 645 C CA . GLU A 1 86 ? 3.372 -4.661 8.751 1.00 92.69 86 GLU A CA 1
ATOM 646 C C . GLU A 1 86 ? 4.402 -3.557 8.472 1.00 92.69 86 GLU A C 1
ATOM 648 O O . GLU A 1 86 ? 4.561 -2.639 9.275 1.00 92.69 86 GLU A O 1
ATOM 653 N N . SER A 1 87 ? 5.097 -3.627 7.334 1.00 91.62 87 SER A N 1
ATOM 654 C CA . SER A 1 87 ? 6.213 -2.727 7.008 1.00 91.62 87 SER A CA 1
ATOM 655 C C . SER A 1 87 ? 5.828 -1.573 6.078 1.00 91.62 87 SER A C 1
ATOM 657 O O . SER A 1 87 ? 6.299 -0.450 6.258 1.00 91.62 87 SER A O 1
ATOM 659 N N . ALA A 1 88 ? 4.964 -1.828 5.095 1.00 91.75 88 ALA A N 1
ATOM 660 C CA . ALA A 1 88 ? 4.541 -0.869 4.074 1.00 91.75 88 ALA A CA 1
ATOM 661 C C . ALA A 1 88 ? 3.083 -0.397 4.239 1.00 91.75 88 ALA A C 1
ATOM 663 O O . ALA A 1 88 ? 2.655 0.541 3.564 1.00 91.75 88 ALA A O 1
ATOM 664 N N . GLY A 1 89 ? 2.318 -1.025 5.136 1.00 91.44 89 GLY A N 1
ATOM 665 C CA . GLY A 1 89 ? 0.901 -0.743 5.355 1.00 91.44 89 GLY A CA 1
ATOM 666 C C . GLY A 1 89 ? -0.034 -1.559 4.454 1.00 91.44 89 GLY A C 1
ATOM 667 O O . GLY A 1 89 ? 0.344 -2.050 3.389 1.00 91.44 89 GLY A O 1
ATOM 668 N N . ILE A 1 90 ? -1.298 -1.675 4.877 1.00 93.31 90 ILE A N 1
ATOM 669 C CA . ILE A 1 90 ? -2.282 -2.572 4.247 1.00 93.31 90 ILE A CA 1
ATOM 670 C C . ILE A 1 90 ? -2.578 -2.236 2.778 1.00 93.31 90 ILE A C 1
ATOM 672 O O . ILE A 1 90 ? -2.763 -3.130 1.962 1.00 93.31 90 ILE A O 1
ATOM 676 N N . ILE A 1 91 ? -2.571 -0.953 2.414 1.00 93.06 91 ILE A N 1
ATOM 677 C CA . ILE A 1 91 ? -2.867 -0.499 1.047 1.00 93.06 91 ILE A CA 1
ATOM 678 C C . ILE A 1 91 ? -1.739 -0.865 0.089 1.00 93.06 91 ILE A C 1
ATOM 680 O O . ILE A 1 91 ? -1.992 -1.388 -0.995 1.00 93.06 91 ILE A O 1
ATOM 684 N N . ALA A 1 92 ? -0.491 -0.611 0.482 1.00 92.25 92 ALA A N 1
ATOM 685 C CA . ALA A 1 92 ? 0.669 -0.962 -0.328 1.00 92.25 92 ALA A CA 1
ATOM 686 C C . ALA A 1 92 ? 0.775 -2.484 -0.495 1.00 92.25 92 ALA A C 1
ATOM 688 O O . ALA A 1 92 ? 0.969 -2.967 -1.608 1.00 92.25 92 ALA A O 1
ATOM 689 N N . ALA A 1 93 ? 0.554 -3.237 0.586 1.00 94.62 93 ALA A N 1
ATOM 690 C CA . ALA A 1 93 ? 0.566 -4.692 0.550 1.00 94.62 93 ALA A CA 1
ATOM 691 C C . ALA A 1 93 ? -0.545 -5.259 -0.341 1.00 94.62 93 ALA A C 1
ATOM 693 O O . ALA A 1 93 ? -0.268 -6.004 -1.280 1.00 94.62 93 ALA A O 1
ATOM 694 N N . TYR A 1 94 ? -1.796 -4.846 -0.123 1.00 93.50 94 TYR A N 1
ATOM 695 C CA . TYR A 1 94 ? -2.914 -5.295 -0.948 1.00 93.50 94 TYR A CA 1
ATOM 696 C C . TYR A 1 94 ? -2.687 -4.959 -2.424 1.00 93.50 94 TYR A C 1
ATOM 698 O O . TYR A 1 94 ? -2.868 -5.813 -3.288 1.00 93.50 94 TYR A O 1
ATOM 706 N N . THR A 1 95 ? -2.226 -3.743 -2.730 1.00 93.00 95 THR A N 1
ATOM 707 C CA . THR A 1 95 ? -1.993 -3.337 -4.123 1.00 93.00 95 THR A CA 1
ATOM 708 C C . THR A 1 95 ? -0.845 -4.076 -4.799 1.00 93.00 95 THR A C 1
ATOM 710 O O . THR A 1 95 ? -0.913 -4.302 -6.008 1.00 93.00 95 THR A O 1
ATOM 713 N N . ALA A 1 96 ? 0.164 -4.514 -4.044 1.00 93.62 96 ALA A N 1
ATOM 714 C CA . ALA A 1 96 ? 1.256 -5.330 -4.563 1.00 93.62 96 ALA A CA 1
ATOM 715 C C . ALA A 1 96 ? 0.817 -6.762 -4.922 1.00 93.62 96 ALA A C 1
ATOM 717 O O . ALA A 1 96 ? 1.289 -7.299 -5.924 1.00 93.62 96 ALA A O 1
ATOM 718 N N . TYR A 1 97 ? -0.086 -7.367 -4.141 1.00 94.12 97 TYR A N 1
ATOM 719 C CA . TYR A 1 97 ? -0.513 -8.761 -4.341 1.00 94.12 97 TYR A CA 1
ATOM 720 C C . TYR A 1 97 ? -1.802 -8.920 -5.154 1.00 94.12 97 TYR A C 1
ATOM 722 O O . TYR A 1 97 ? -1.912 -9.854 -5.945 1.00 94.12 97 TYR A O 1
ATOM 730 N N . TYR A 1 98 ? -2.767 -8.019 -4.974 1.00 93.25 98 TYR A N 1
ATOM 731 C CA . TYR A 1 98 ? -4.117 -8.118 -5.539 1.00 93.25 98 TYR A CA 1
ATOM 732 C C . TYR A 1 98 ? -4.450 -6.992 -6.532 1.00 93.25 98 TYR A C 1
ATOM 734 O O . TYR A 1 98 ? -5.421 -7.098 -7.280 1.00 93.25 98 TYR A O 1
ATOM 742 N N . GLY A 1 99 ? -3.624 -5.943 -6.607 1.00 90.06 99 GLY A N 1
ATOM 743 C CA . GLY A 1 99 ? -3.807 -4.833 -7.541 1.00 90.06 99 GLY A CA 1
ATOM 744 C C . GLY A 1 99 ? -4.694 -3.699 -6.998 1.00 90.06 99 GLY A C 1
ATOM 745 O O . GLY A 1 99 ? -4.791 -3.503 -5.790 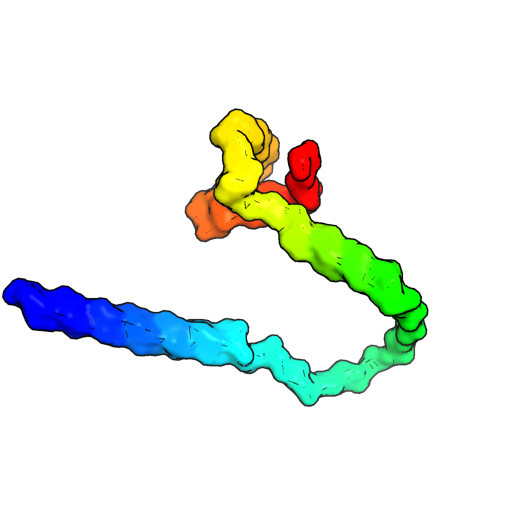1.00 90.06 99 GLY A O 1
ATOM 746 N N . PRO A 1 100 ? -5.290 -2.863 -7.868 1.00 89.50 100 PRO A N 1
ATOM 747 C CA . PRO A 1 100 ? -5.992 -1.657 -7.431 1.00 89.50 100 PRO A CA 1
ATOM 748 C C . PRO A 1 100 ? -7.197 -1.972 -6.531 1.00 89.50 100 PRO A C 1
ATOM 750 O O . PRO A 1 100 ? -7.954 -2.903 -6.793 1.00 89.50 100 PRO A O 1
ATOM 753 N N . ILE A 1 101 ? -7.376 -1.158 -5.490 1.00 89.06 101 ILE A N 1
ATOM 754 C CA . ILE A 1 101 ? -8.442 -1.311 -4.491 1.00 89.06 101 ILE A CA 1
ATOM 755 C C . ILE A 1 101 ? -9.821 -1.079 -5.145 1.00 89.06 101 ILE A C 1
ATOM 757 O O . ILE A 1 101 ? -9.976 -0.092 -5.865 1.00 89.06 101 ILE A O 1
ATOM 761 N N . PRO A 1 102 ? -10.819 -1.957 -4.917 1.00 82.00 102 PRO A N 1
ATOM 762 C CA . PRO A 1 102 ? -12.118 -1.916 -5.596 1.00 82.00 102 PRO A CA 1
ATOM 763 C C . PRO A 1 102 ? -13.147 -1.009 -4.890 1.00 82.00 102 PRO A C 1
ATOM 765 O O . PRO A 1 102 ? -14.300 -1.408 -4.720 1.00 82.00 102 PRO A O 1
ATOM 768 N N . TYR A 1 103 ? -12.740 0.194 -4.474 1.00 79.94 103 TYR A N 1
ATOM 769 C CA . TYR A 1 103 ? -13.590 1.179 -3.791 1.00 79.94 103 TYR A CA 1
ATOM 770 C C . TYR A 1 103 ? -13.486 2.566 -4.424 1.00 79.94 103 TYR A C 1
ATOM 772 O O . TYR A 1 103 ? -12.414 2.878 -4.990 1.00 79.94 103 TYR A O 1
#

Secondary structure (DSSP, 8-state):
-HHHHHHHHHHHHHHHHHHHHHSS----------S--------HHHHHHHHHHHH-PPPTTTS-HHHHHHHHHHHHT-HHHHHHHHHH-HHHHHHHHT-S---

Solvent-accessible surface area (backbone atoms only — not comparable to full-atom values): 6432 Å² total; per-residue (Å²): 117,76,65,60,55,53,54,53,53,52,52,51,53,54,52,52,54,52,49,50,52,70,72,64,67,78,77,79,84,71,76,85,85,71,77,88,70,78,79,76,79,64,54,70,70,58,50,50,51,52,53,48,57,68,67,64,59,79,50,84,87,77,53,54,74,68,55,53,51,56,52,45,63,66,23,62,82,32,69,70,30,39,60,35,23,77,78,66,31,61,63,55,17,41,38,72,78,74,37,81,76,97,121